Protein AF-R9LLR0-F1 (afdb_monomer)

Foldseek 3Di:
DDWDDDPPDIDDDDDPPDPDDCVNVPDDLWFWDFADDPDDDTDDDDQPDQVSVLLVLLCVQVPPDPVSVVVLVVLLVVLCVVQVPPVVVSVVSSSVSSVVSSVVFKDKAWWKWFDDVDIDIDRDWPPDPPRMDTGTMIMHTVVSVVVVVVVVVVVD

Radius of gyration: 21.03 Å; Cα contacts (8 Å, |Δi|>4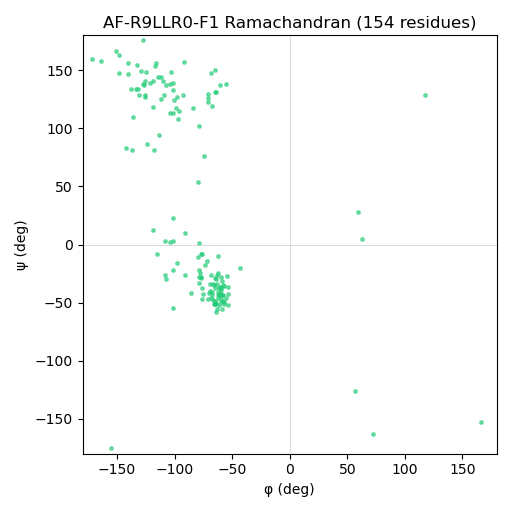): 173; chains: 1; bounding box: 44×27×71 Å

pLDDT: mean 88.98, std 11.0, range [40.88, 98.25]

Nearest PDB structures (foldseek):
  2mqa-assembly1_A  TM=5.330E-01  e=6.448E+00  Trichonephila antipodiana

Secondary structure (DSSP, 8-state):
-EEEEETTEEEEE---S----HHHHSPPSSEEEE--SS---SS----SSHHHHHHHHHHHHH-SSHHHHHHHHHHHHHHHHHHTT-HHHHHHHHHHHHHHHHTTTEEEEEEEEEESSSEEEESS----TTTEEEEEEEEEEHHHHHHHHHHHHTT-

Sequence (156 aa):
MLMAVEGPYALMVQPDDILISPREVDEHFGTMACFHSRYALGDSHNYMDKDDFLREMYLDTVGHDETGLKRYEHMVNIVSSRFRHRPKTEERAVDDAMLKVISEKYITLPLYLMDHSGLAIQTTSFNDPWDSGQVGWIYVSKEDALDGVVNKEGAK

Mean predicted aligned error: 7.68 Å

Solvent-accessible surface area (backbone atoms only — not comparable to full-atom values): 9310 Å² total; per-residue (Å²): 118,50,76,50,74,60,89,98,44,75,51,75,50,65,81,77,91,70,88,73,54,64,77,80,77,42,94,68,88,55,52,29,51,49,66,56,96,91,52,96,51,70,49,94,76,86,60,86,45,72,66,52,41,50,49,53,49,32,26,74,54,69,36,90,44,75,66,27,51,51,51,50,54,51,48,47,53,56,49,42,66,76,28,80,90,37,68,76,60,24,56,52,50,43,51,54,55,42,51,58,54,24,50,76,50,30,50,75,39,53,28,23,40,36,62,72,101,51,82,46,78,42,70,55,83,85,84,40,91,83,48,36,47,78,33,39,34,37,33,34,46,49,66,62,56,49,52,59,51,55,59,57,65,71,72,112

Structure (mmCIF, N/CA/C/O backbone):
data_AF-R9LLR0-F1
#
_entry.id   AF-R9LLR0-F1
#
loop_
_atom_site.group_PDB
_atom_site.id
_atom_site.type_symbol
_atom_site.label_atom_id
_atom_site.label_alt_id
_atom_site.label_comp_id
_atom_site.label_asym_id
_atom_site.label_entity_id
_atom_site.label_seq_id
_atom_site.pdbx_PDB_ins_code
_atom_site.Cartn_x
_atom_site.Cartn_y
_atom_site.Cartn_z
_atom_site.occupancy
_atom_site.B_iso_or_equiv
_atom_site.auth_seq_id
_atom_site.auth_comp_id
_atom_site.auth_asym_id
_atom_site.auth_atom_id
_atom_site.pdbx_PDB_model_num
ATOM 1 N N . MET A 1 1 ? 24.827 2.488 -28.366 1.00 70.56 1 MET A N 1
ATOM 2 C CA . MET A 1 1 ? 24.374 1.831 -29.608 1.00 70.56 1 MET A CA 1
ATOM 3 C C . MET A 1 1 ? 25.317 0.680 -29.912 1.00 70.56 1 MET A C 1
ATOM 5 O O . MET A 1 1 ? 26.510 0.924 -30.060 1.00 70.56 1 MET A O 1
ATOM 9 N N . LEU A 1 2 ? 24.807 -0.550 -29.934 1.00 85.56 2 LEU A N 1
ATOM 10 C CA . LEU A 1 2 ? 25.549 -1.754 -30.324 1.00 85.56 2 LEU A CA 1
ATOM 11 C C . LEU A 1 2 ? 24.970 -2.273 -31.643 1.00 85.56 2 LEU A C 1
ATOM 13 O O . LEU A 1 2 ? 23.766 -2.164 -31.866 1.00 85.56 2 LEU A O 1
ATOM 17 N N . MET A 1 3 ? 25.816 -2.816 -32.515 1.00 88.19 3 MET A N 1
ATOM 18 C CA . MET A 1 3 ? 25.400 -3.311 -33.826 1.00 88.19 3 MET A CA 1
ATOM 19 C C . MET A 1 3 ? 26.083 -4.644 -34.121 1.00 88.19 3 MET A C 1
ATOM 21 O O . MET A 1 3 ? 27.292 -4.773 -33.933 1.00 88.19 3 MET A O 1
ATOM 25 N N . ALA A 1 4 ? 25.309 -5.616 -34.595 1.00 91.00 4 ALA A N 1
ATOM 26 C CA . ALA A 1 4 ? 25.798 -6.885 -35.118 1.00 91.00 4 ALA A CA 1
ATOM 27 C C . ALA A 1 4 ? 25.232 -7.096 -36.525 1.00 91.00 4 ALA A C 1
ATOM 29 O O . ALA A 1 4 ? 24.080 -6.752 -36.787 1.00 91.00 4 ALA A O 1
ATOM 30 N N . VAL A 1 5 ? 26.040 -7.638 -37.434 1.00 90.88 5 VAL A N 1
ATOM 31 C CA . VAL A 1 5 ? 25.653 -7.868 -38.831 1.00 90.88 5 VAL A CA 1
ATOM 32 C C . VAL A 1 5 ? 26.012 -9.297 -39.209 1.00 90.88 5 VAL A C 1
ATOM 34 O O . VAL A 1 5 ? 27.156 -9.711 -39.025 1.00 90.88 5 VAL A O 1
ATOM 37 N N . GLU A 1 6 ? 25.049 -10.033 -39.758 1.00 92.25 6 GLU A N 1
ATOM 38 C CA . GLU A 1 6 ? 25.251 -11.377 -40.296 1.00 92.25 6 GLU A CA 1
ATOM 39 C C . GLU A 1 6 ? 24.525 -11.509 -41.641 1.00 92.25 6 GLU A C 1
ATOM 41 O O . GLU A 1 6 ? 23.294 -11.514 -41.721 1.00 92.25 6 GLU A O 1
ATOM 46 N N . GLY A 1 7 ? 25.300 -11.590 -42.726 1.00 88.94 7 GLY A N 1
ATOM 47 C CA . GLY A 1 7 ? 24.760 -11.671 -44.084 1.00 88.94 7 GLY A CA 1
ATOM 48 C C . GLY A 1 7 ? 23.840 -10.481 -44.416 1.00 88.94 7 GLY A C 1
ATOM 49 O O . GLY A 1 7 ? 24.280 -9.339 -44.291 1.00 88.94 7 GLY A O 1
ATOM 50 N N . PRO A 1 8 ? 22.586 -10.709 -44.860 1.00 92.12 8 PRO A N 1
ATOM 51 C CA . PRO A 1 8 ? 21.648 -9.634 -45.191 1.00 92.12 8 PRO A CA 1
ATOM 52 C C . PRO A 1 8 ? 20.972 -8.989 -43.965 1.00 92.12 8 PRO A C 1
ATOM 54 O O . PRO A 1 8 ? 20.131 -8.110 -44.148 1.00 92.12 8 PRO A O 1
ATOM 57 N N . TYR A 1 9 ? 21.288 -9.411 -42.735 1.00 89.62 9 TYR A N 1
ATOM 58 C CA . TYR A 1 9 ? 20.620 -8.940 -41.520 1.00 89.62 9 TYR A CA 1
ATOM 59 C C . TYR A 1 9 ? 21.533 -8.060 -40.663 1.00 89.62 9 TYR A C 1
ATOM 61 O O . TYR A 1 9 ? 22.710 -8.364 -40.470 1.00 89.62 9 TYR A O 1
ATOM 69 N N . ALA A 1 10 ? 20.959 -6.999 -40.094 1.00 92.00 10 ALA A N 1
ATOM 70 C CA . ALA A 1 10 ? 21.601 -6.150 -39.098 1.00 92.00 10 ALA A CA 1
ATOM 71 C C . ALA A 1 10 ? 20.718 -6.061 -37.845 1.00 92.00 10 ALA A C 1
ATOM 73 O O . ALA A 1 10 ? 19.539 -5.721 -37.935 1.00 92.00 10 ALA A O 1
ATOM 74 N N . LEU A 1 11 ? 21.297 -6.357 -36.682 1.00 90.94 11 LEU A N 1
ATOM 75 C CA . LEU A 1 11 ? 20.699 -6.136 -35.370 1.00 90.94 11 LEU A CA 1
ATOM 76 C C . LEU A 1 11 ? 21.289 -4.858 -34.777 1.00 90.94 11 LEU A C 1
ATOM 78 O O . LEU A 1 11 ? 22.506 -4.741 -34.627 1.00 90.94 11 LEU A O 1
ATOM 82 N N . MET A 1 12 ? 20.424 -3.919 -34.408 1.00 91.12 12 MET A N 1
ATOM 83 C CA . MET A 1 12 ? 20.802 -2.656 -33.786 1.00 91.12 12 MET A CA 1
ATOM 84 C C . MET A 1 12 ? 20.166 -2.569 -32.400 1.00 91.12 12 MET A C 1
ATOM 86 O O . MET A 1 12 ? 18.946 -2.579 -32.275 1.00 91.12 12 MET A O 1
ATOM 90 N N . VAL A 1 13 ? 20.998 -2.488 -31.362 1.00 88.06 13 VAL A N 1
ATOM 91 C CA . VAL A 1 13 ? 20.562 -2.255 -29.981 1.00 88.06 13 VAL A CA 1
ATOM 92 C C . VAL A 1 13 ? 20.809 -0.788 -29.657 1.00 88.06 13 VAL A C 1
ATOM 94 O O . VAL A 1 13 ? 21.957 -0.323 -29.599 1.00 88.06 13 VAL A O 1
ATOM 97 N N . GLN A 1 14 ? 19.727 -0.049 -29.459 1.00 83.62 14 GLN A N 1
ATOM 98 C CA . GLN A 1 14 ? 19.746 1.342 -29.026 1.00 83.62 14 GLN A CA 1
ATOM 99 C C . GLN A 1 14 ? 19.115 1.443 -27.635 1.00 83.62 14 GLN A C 1
ATOM 101 O O . GLN A 1 14 ? 18.204 0.671 -27.337 1.00 83.62 14 GLN A O 1
ATOM 106 N N . PRO A 1 15 ? 19.625 2.332 -26.763 1.00 74.50 15 PRO A N 1
ATOM 107 C CA . PRO A 1 15 ? 18.854 2.779 -25.611 1.00 74.50 15 PRO A CA 1
ATOM 108 C C . PRO A 1 15 ? 17.525 3.335 -26.117 1.00 74.50 15 PRO A C 1
ATOM 110 O O . PRO A 1 15 ? 17.509 4.005 -27.147 1.00 74.50 15 PRO A O 1
ATOM 113 N N . ASP A 1 16 ? 16.434 3.024 -25.429 1.00 77.94 16 ASP A N 1
ATOM 114 C CA . ASP A 1 16 ? 15.169 3.679 -25.720 1.00 77.94 16 ASP A CA 1
ATOM 115 C C . ASP A 1 16 ? 15.262 5.131 -25.240 1.00 77.94 16 ASP A C 1
ATOM 117 O O . ASP A 1 16 ? 15.567 5.391 -24.072 1.00 77.94 16 ASP A O 1
ATOM 121 N N . ASP A 1 17 ? 15.052 6.070 -26.157 1.00 76.31 17 ASP A N 1
ATOM 122 C CA . ASP A 1 17 ? 15.063 7.501 -25.862 1.00 76.31 17 ASP A CA 1
ATOM 123 C C . ASP A 1 17 ? 13.731 7.945 -25.229 1.00 76.31 17 ASP A C 1
ATOM 125 O O . ASP A 1 17 ? 13.616 9.068 -24.729 1.00 76.31 17 ASP A O 1
ATOM 129 N N . ILE A 1 18 ? 12.717 7.071 -25.253 1.00 71.62 18 ILE A N 1
ATOM 130 C CA . ILE A 1 18 ? 11.375 7.329 -24.752 1.00 71.62 18 ILE A CA 1
ATOM 131 C C . ILE A 1 18 ? 11.128 6.436 -23.533 1.00 71.62 18 ILE A C 1
ATOM 133 O O . ILE A 1 18 ? 10.698 5.291 -23.634 1.00 71.62 18 ILE A O 1
ATOM 137 N N . LEU A 1 19 ? 11.374 6.977 -22.338 1.00 69.75 19 LEU A N 1
ATOM 138 C CA . LEU A 1 19 ? 10.980 6.325 -21.087 1.00 69.75 19 LEU A CA 1
ATOM 139 C C . LEU A 1 19 ? 9.465 6.465 -20.893 1.00 69.75 19 LEU A C 1
ATOM 141 O O . LEU A 1 19 ? 9.006 7.293 -20.111 1.00 69.75 19 LEU A O 1
ATOM 145 N N . ILE A 1 20 ? 8.684 5.675 -21.625 1.00 74.50 20 ILE A N 1
ATOM 146 C CA . ILE A 1 20 ? 7.251 5.548 -21.369 1.00 74.50 20 ILE A CA 1
ATOM 147 C C . ILE A 1 20 ? 7.058 4.508 -20.273 1.00 74.50 20 ILE A C 1
ATOM 149 O O . ILE A 1 20 ? 7.378 3.332 -20.456 1.00 74.50 20 ILE A O 1
ATOM 153 N N . SER A 1 21 ? 6.502 4.923 -19.137 1.00 77.69 21 SER A N 1
ATOM 154 C CA . SER A 1 21 ? 6.019 3.969 -18.144 1.00 77.69 21 SER A CA 1
ATOM 155 C C . SER A 1 21 ? 4.758 3.291 -18.687 1.00 77.69 21 SER A C 1
ATOM 157 O O . SER A 1 21 ? 3.797 3.995 -18.998 1.00 77.69 21 SER A O 1
ATOM 159 N N . PRO A 1 22 ? 4.678 1.947 -18.746 1.00 81.25 22 PRO A N 1
ATOM 160 C CA . PRO A 1 22 ? 3.439 1.258 -19.112 1.00 81.25 22 PRO A CA 1
ATOM 161 C C . PRO A 1 22 ? 2.257 1.684 -18.236 1.00 81.25 22 PRO A C 1
ATOM 163 O O . PRO A 1 22 ? 1.123 1.687 -18.683 1.00 81.25 22 PRO A O 1
ATOM 166 N N . ARG A 1 23 ? 2.513 2.116 -16.995 1.00 85.75 23 ARG A N 1
ATOM 167 C CA . ARG A 1 23 ? 1.466 2.602 -16.086 1.00 85.75 23 ARG A CA 1
ATOM 168 C C . ARG A 1 23 ? 0.925 3.990 -16.450 1.00 85.75 23 ARG A C 1
ATOM 170 O O . ARG A 1 23 ? -0.141 4.347 -15.966 1.00 85.75 23 ARG A O 1
ATOM 177 N N . GLU A 1 24 ? 1.644 4.755 -17.273 1.00 82.38 24 GLU A N 1
ATOM 178 C CA . GLU A 1 24 ? 1.218 6.071 -17.775 1.00 82.38 24 GLU A CA 1
ATOM 179 C C . GLU A 1 24 ? 0.451 5.983 -19.099 1.00 82.38 24 GLU A C 1
ATOM 181 O O . GLU A 1 24 ? -0.340 6.875 -19.401 1.00 82.38 24 GLU A O 1
ATOM 186 N N . VAL A 1 25 ? 0.689 4.935 -19.895 1.00 82.38 25 VAL A N 1
ATOM 187 C CA . VAL A 1 25 ? 0.059 4.768 -21.218 1.00 82.38 25 VAL A CA 1
ATOM 188 C C . VAL A 1 25 ? -0.993 3.673 -21.279 1.00 82.38 25 VAL A C 1
ATOM 190 O O . VAL A 1 25 ? -1.906 3.781 -22.095 1.00 82.38 25 VAL A O 1
ATOM 193 N N . ASP A 1 26 ? -0.897 2.659 -20.422 1.00 79.81 26 ASP A N 1
ATOM 194 C CA . ASP A 1 26 ? -1.872 1.579 -20.337 1.00 79.81 26 ASP A CA 1
ATOM 195 C C . ASP A 1 26 ? -2.786 1.770 -19.121 1.00 79.81 26 ASP A C 1
ATOM 197 O O . ASP A 1 26 ? -2.380 2.253 -18.058 1.00 79.81 26 ASP A O 1
ATOM 201 N N . GLU A 1 27 ? -4.031 1.312 -19.251 1.00 78.81 27 GLU A N 1
ATOM 202 C CA . GLU A 1 27 ? -4.929 1.182 -18.108 1.00 78.81 27 GLU A CA 1
ATOM 203 C C . GLU A 1 27 ? -4.417 0.083 -17.171 1.00 78.81 27 GLU A C 1
ATOM 205 O O . GLU A 1 27 ? -4.314 -1.095 -17.533 1.00 78.81 27 GLU A O 1
ATOM 210 N N . HIS A 1 28 ? -4.103 0.463 -15.935 1.00 85.06 28 HIS A N 1
ATOM 211 C CA . HIS A 1 28 ? -3.707 -0.464 -14.888 1.00 85.06 28 HIS A CA 1
ATOM 212 C C . HIS A 1 28 ? -4.870 -0.726 -13.931 1.00 85.06 28 HIS A C 1
ATOM 214 O O . HIS A 1 28 ? -5.604 0.168 -13.532 1.00 85.06 28 HIS A O 1
ATOM 220 N N . PHE A 1 29 ? -5.018 -1.989 -13.539 1.00 83.44 29 PHE A N 1
ATOM 221 C CA . PHE A 1 29 ? -6.151 -2.450 -12.736 1.00 83.44 29 PHE A CA 1
ATOM 222 C C . PHE A 1 29 ? -6.064 -2.093 -11.244 1.00 83.44 29 PHE A C 1
ATOM 224 O O . PHE A 1 29 ? -7.085 -1.976 -10.582 1.00 83.44 29 PHE A O 1
ATOM 231 N N . GLY A 1 30 ? -4.857 -1.967 -10.694 1.00 91.00 30 GLY A N 1
ATOM 232 C CA . GLY A 1 30 ? -4.649 -1.631 -9.285 1.00 91.00 30 GLY A CA 1
ATOM 233 C C . GLY A 1 30 ? -3.673 -0.480 -9.145 1.00 91.00 30 GLY A C 1
ATOM 234 O O . GLY A 1 30 ? -2.762 -0.366 -9.966 1.00 91.00 30 GLY A O 1
ATOM 235 N N . THR A 1 31 ? -3.850 0.315 -8.098 1.00 94.44 31 THR A N 1
ATOM 236 C CA . THR A 1 31 ? -3.077 1.520 -7.798 1.00 94.44 31 THR A CA 1
ATOM 237 C C . THR A 1 31 ? -1.908 1.184 -6.879 1.00 94.44 31 THR A C 1
ATOM 239 O O . THR A 1 31 ? -2.086 0.549 -5.839 1.00 94.44 31 THR A O 1
ATOM 242 N N . MET A 1 32 ? -0.703 1.605 -7.243 1.00 95.19 32 MET A N 1
ATOM 243 C CA . MET A 1 32 ? 0.515 1.462 -6.449 1.00 95.19 32 MET A CA 1
ATOM 244 C C . MET A 1 32 ? 0.789 2.753 -5.672 1.00 95.19 32 MET A C 1
ATOM 246 O O . MET A 1 32 ? 1.216 3.738 -6.262 1.00 95.19 32 MET A O 1
ATOM 250 N N . ALA A 1 33 ? 0.599 2.745 -4.353 1.00 96.75 33 ALA A N 1
ATOM 251 C CA . ALA A 1 33 ? 1.011 3.838 -3.472 1.00 96.75 33 ALA A CA 1
ATOM 252 C C . ALA A 1 33 ? 2.381 3.520 -2.857 1.00 96.75 33 ALA A C 1
ATOM 254 O O . ALA A 1 33 ? 2.505 2.553 -2.097 1.00 96.75 33 ALA A O 1
ATOM 255 N N . CYS A 1 34 ? 3.405 4.308 -3.195 1.00 95.94 34 CYS A N 1
ATOM 256 C CA . CYS A 1 34 ? 4.797 4.043 -2.835 1.00 95.94 34 CYS A CA 1
ATOM 257 C C . CYS A 1 34 ? 5.446 5.244 -2.134 1.00 95.94 34 CYS A C 1
ATOM 259 O O . CYS A 1 34 ? 5.359 6.383 -2.575 1.00 95.94 34 CYS A O 1
ATOM 261 N N . PHE A 1 35 ? 6.203 4.956 -1.082 1.00 95.44 35 PHE A N 1
ATOM 262 C CA . PHE A 1 35 ? 6.878 5.915 -0.219 1.00 95.44 35 PHE A CA 1
ATOM 263 C C . PHE A 1 35 ? 8.375 5.592 -0.201 1.00 95.44 35 PHE A C 1
ATOM 265 O O . PHE A 1 35 ? 8.861 4.848 0.653 1.00 95.44 35 PHE A O 1
ATOM 272 N N . HIS A 1 36 ? 9.126 6.121 -1.170 1.00 92.94 36 HIS A N 1
ATOM 273 C CA . HIS A 1 36 ? 10.571 5.909 -1.261 1.00 92.94 36 HIS A CA 1
ATOM 274 C C . HIS A 1 36 ? 11.317 7.227 -1.474 1.00 92.94 36 HIS A C 1
ATOM 276 O O . HIS A 1 36 ? 10.949 8.040 -2.313 1.00 92.94 36 HIS A O 1
ATOM 282 N N . SER A 1 37 ? 12.400 7.444 -0.728 1.00 88.94 37 SER A N 1
ATOM 283 C CA . SER A 1 37 ? 13.118 8.727 -0.736 1.00 88.94 37 SER A CA 1
ATOM 284 C C . SER A 1 37 ? 14.020 8.934 -1.954 1.00 88.94 37 SER A C 1
ATOM 286 O O . SER A 1 37 ? 14.330 10.073 -2.292 1.00 88.94 37 SER A O 1
ATOM 288 N N . ARG A 1 38 ? 14.474 7.850 -2.599 1.0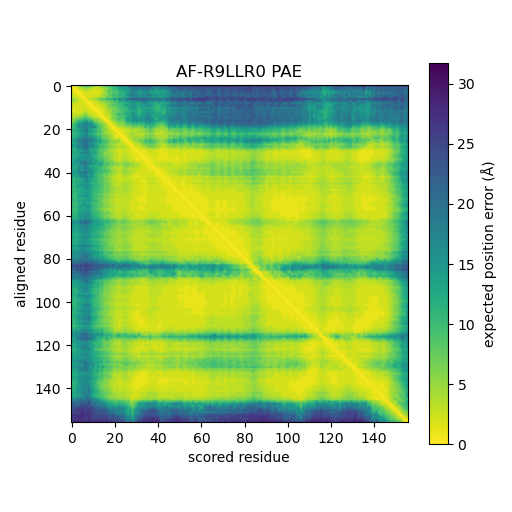0 89.06 38 ARG A N 1
ATOM 289 C CA . ARG A 1 38 ? 15.431 7.915 -3.724 1.00 89.06 38 ARG A CA 1
ATOM 290 C C . ARG A 1 38 ? 14.796 7.751 -5.099 1.00 89.06 38 ARG A C 1
ATOM 292 O O . ARG A 1 38 ? 15.403 8.142 -6.087 1.00 89.06 38 ARG A O 1
ATOM 299 N N . TYR A 1 39 ? 13.618 7.138 -5.166 1.00 88.75 39 TYR A N 1
ATOM 300 C CA . TYR A 1 39 ? 13.011 6.711 -6.424 1.00 88.75 39 TYR A CA 1
ATOM 301 C C . TYR A 1 39 ? 11.552 7.141 -6.444 1.00 88.75 39 TYR A C 1
ATOM 303 O O . TYR A 1 39 ? 10.840 6.922 -5.467 1.00 88.75 39 TYR A O 1
ATOM 311 N N . ALA A 1 40 ? 11.118 7.711 -7.564 1.00 87.88 40 ALA A N 1
ATOM 312 C CA . ALA A 1 40 ? 9.704 7.891 -7.853 1.00 87.88 40 ALA A CA 1
ATOM 313 C C . ALA A 1 40 ? 9.152 6.543 -8.335 1.00 87.88 40 ALA A C 1
ATOM 315 O O . ALA A 1 40 ? 9.433 6.117 -9.454 1.00 87.88 40 ALA A O 1
ATOM 316 N N . LEU A 1 41 ? 8.458 5.833 -7.447 1.00 90.25 41 LEU A N 1
ATOM 317 C CA . LEU A 1 41 ? 7.885 4.510 -7.701 1.00 90.25 41 LEU A CA 1
ATOM 318 C C . LEU A 1 41 ? 6.364 4.588 -7.620 1.00 90.25 41 LEU A C 1
ATOM 320 O O . LEU A 1 41 ? 5.833 5.412 -6.885 1.00 90.25 41 LEU A O 1
ATOM 324 N N . GLY A 1 42 ? 5.684 3.656 -8.285 1.00 90.8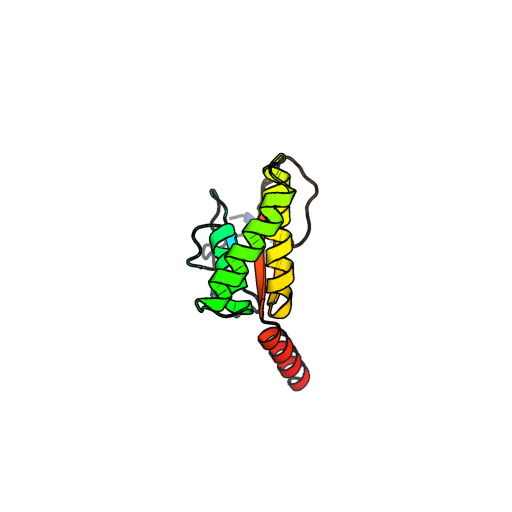8 42 GLY A N 1
ATOM 325 C CA . GLY A 1 42 ? 4.227 3.550 -8.230 1.00 90.88 42 GLY A CA 1
ATOM 326 C C . GLY A 1 42 ? 3.501 4.653 -8.998 1.00 90.88 42 GLY A C 1
ATOM 327 O O . GLY A 1 42 ? 4.079 5.310 -9.863 1.00 90.88 42 GLY A O 1
ATOM 328 N N . ASP A 1 43 ? 2.219 4.799 -8.690 1.00 92.88 43 ASP A N 1
ATOM 329 C CA . ASP A 1 43 ? 1.316 5.752 -9.323 1.00 92.88 43 ASP A CA 1
ATOM 330 C C . ASP A 1 43 ? 1.300 7.069 -8.536 1.00 92.88 43 ASP A C 1
ATOM 332 O O . ASP A 1 43 ? 1.619 7.116 -7.347 1.00 92.88 43 ASP A O 1
ATOM 336 N N . SER A 1 44 ? 0.918 8.164 -9.195 1.00 91.50 44 SER A N 1
ATOM 337 C CA . SER A 1 44 ? 0.826 9.466 -8.532 1.00 91.50 44 SER A CA 1
ATOM 338 C C . SER A 1 44 ? -0.269 9.462 -7.458 1.00 91.50 44 SER A C 1
ATOM 340 O O . SER A 1 44 ? -1.401 9.054 -7.714 1.00 91.50 44 SER A O 1
ATOM 342 N N . HIS A 1 45 ? 0.057 9.946 -6.259 1.00 94.00 45 HIS A N 1
ATOM 343 C CA . HIS A 1 45 ? -0.878 10.071 -5.144 1.00 94.00 45 HIS A CA 1
ATOM 344 C C . HIS A 1 45 ? -0.546 11.273 -4.256 1.00 94.00 45 HIS A C 1
ATOM 346 O O . HIS A 1 45 ? 0.569 11.788 -4.270 1.00 94.00 45 HIS A O 1
ATOM 352 N N . ASN A 1 46 ? -1.516 11.682 -3.434 1.00 95.06 46 ASN A N 1
ATOM 353 C CA . ASN A 1 46 ? -1.390 12.831 -2.531 1.00 95.06 46 ASN A CA 1
ATOM 354 C C . ASN A 1 46 ? -1.119 12.449 -1.066 1.00 95.06 46 ASN A C 1
ATOM 356 O O . ASN A 1 46 ? -1.058 13.336 -0.221 1.00 95.06 46 ASN A O 1
ATOM 360 N N . TYR A 1 47 ? -0.957 11.156 -0.762 1.00 96.19 47 TYR A N 1
ATOM 361 C CA . TYR A 1 47 ? -0.614 10.706 0.587 1.00 96.19 47 TYR A CA 1
ATOM 362 C C . TYR A 1 47 ? 0.768 11.211 0.995 1.00 96.19 47 TYR A C 1
ATOM 364 O O . TYR A 1 47 ? 1.732 11.047 0.240 1.00 96.19 47 TYR A O 1
ATOM 372 N N . MET A 1 48 ? 0.865 11.797 2.186 1.00 94.88 48 MET A N 1
ATOM 373 C CA . MET A 1 48 ? 2.127 12.348 2.694 1.00 94.88 48 MET A CA 1
ATOM 374 C C . MET A 1 48 ? 3.137 11.250 3.041 1.00 94.88 48 MET A C 1
ATOM 376 O O . MET A 1 48 ? 4.328 11.371 2.753 1.00 94.88 48 MET A O 1
ATOM 380 N N . ASP A 1 49 ? 2.657 10.182 3.669 1.00 95.56 49 ASP A N 1
ATOM 381 C CA . ASP A 1 49 ? 3.436 9.033 4.111 1.00 95.56 49 ASP A CA 1
ATOM 382 C C . ASP A 1 49 ? 2.541 7.785 4.217 1.00 95.56 49 ASP A C 1
ATOM 384 O O . ASP A 1 49 ? 1.360 7.803 3.851 1.00 95.56 49 ASP A O 1
ATOM 388 N N . LYS A 1 50 ? 3.111 6.677 4.709 1.00 95.06 50 LYS A N 1
ATOM 389 C CA . LYS A 1 50 ? 2.370 5.421 4.861 1.00 95.06 50 LYS A CA 1
ATOM 390 C C . LYS A 1 50 ? 1.209 5.528 5.853 1.00 95.06 50 LYS A C 1
ATOM 392 O O . LYS A 1 50 ? 0.206 4.846 5.667 1.00 95.06 50 LYS A O 1
ATOM 397 N N . ASP A 1 51 ? 1.351 6.331 6.905 1.00 95.69 51 ASP A N 1
ATOM 398 C CA . ASP A 1 51 ? 0.364 6.406 7.981 1.00 95.69 51 ASP A CA 1
ATOM 399 C C . ASP A 1 51 ? -0.846 7.217 7.511 1.00 95.69 51 ASP A C 1
ATOM 401 O O . ASP A 1 51 ? -1.989 6.857 7.801 1.00 95.69 51 ASP A O 1
ATOM 405 N N . ASP A 1 52 ? -0.594 8.271 6.731 1.00 97.38 52 ASP A N 1
ATOM 406 C CA . ASP A 1 52 ? -1.611 9.039 6.014 1.00 97.38 52 ASP A CA 1
ATOM 407 C C . ASP A 1 52 ? -2.390 8.143 5.040 1.00 97.38 52 ASP A C 1
ATOM 409 O O . ASP A 1 52 ? -3.615 8.062 5.113 1.00 97.38 52 ASP A O 1
ATOM 413 N N . PHE A 1 53 ? -1.687 7.356 4.219 1.00 97.56 53 PHE A N 1
ATOM 414 C CA . PHE A 1 53 ? -2.320 6.384 3.322 1.00 97.56 53 PHE A CA 1
ATOM 415 C C . PHE A 1 53 ? -3.209 5.376 4.057 1.00 97.56 53 PHE A C 1
ATOM 417 O O . PHE A 1 53 ? -4.370 5.194 3.689 1.00 97.56 53 PHE A O 1
ATOM 424 N N . LEU A 1 54 ? -2.697 4.720 5.102 1.00 97.75 54 LEU A N 1
ATOM 425 C CA . LEU A 1 54 ? -3.473 3.715 5.831 1.00 97.75 54 LEU 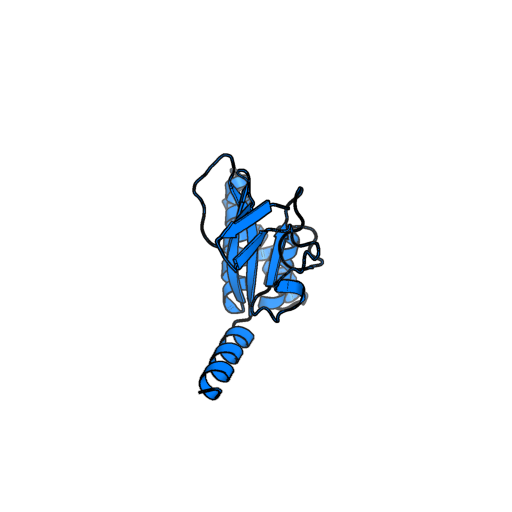A CA 1
ATOM 426 C C . LEU A 1 54 ? -4.679 4.335 6.549 1.00 97.75 54 LEU A C 1
ATOM 428 O O . LEU A 1 54 ? -5.734 3.701 6.612 1.00 97.75 54 LEU A O 1
ATOM 432 N N . ARG A 1 55 ? -4.557 5.568 7.054 1.00 97.56 55 ARG A N 1
ATOM 433 C CA . ARG A 1 55 ? -5.678 6.295 7.659 1.00 97.56 55 ARG A CA 1
ATOM 434 C C . ARG A 1 55 ? -6.762 6.609 6.637 1.00 97.56 55 ARG A C 1
ATOM 436 O O . ARG A 1 55 ? -7.921 6.300 6.905 1.00 97.56 55 ARG A O 1
ATOM 443 N N . GLU A 1 56 ? -6.403 7.198 5.501 1.00 97.50 56 GLU A N 1
ATOM 444 C CA . GLU A 1 56 ? -7.370 7.545 4.455 1.00 97.50 56 GLU A CA 1
ATOM 445 C C . GLU A 1 56 ? -8.086 6.284 3.954 1.00 97.50 56 GLU A C 1
ATOM 447 O O . GLU A 1 56 ? -9.309 6.218 3.986 1.00 97.50 56 GLU A O 1
ATOM 452 N N . MET A 1 57 ? -7.348 5.207 3.661 1.00 97.75 57 MET A N 1
ATOM 453 C CA . MET A 1 57 ? -7.937 3.919 3.260 1.00 97.75 57 MET A CA 1
ATOM 454 C C . MET A 1 57 ? -8.860 3.315 4.331 1.00 97.75 57 MET A C 1
ATOM 456 O O . MET A 1 57 ? -9.878 2.684 4.018 1.00 97.75 57 MET A O 1
ATOM 460 N N . TYR A 1 58 ? -8.513 3.473 5.612 1.00 98.19 58 TYR A N 1
ATOM 461 C CA . TYR A 1 58 ? -9.352 3.027 6.722 1.00 98.19 58 TYR A CA 1
ATOM 462 C C . TYR A 1 58 ? -10.669 3.807 6.757 1.00 98.19 58 TYR A C 1
ATOM 464 O O . TYR A 1 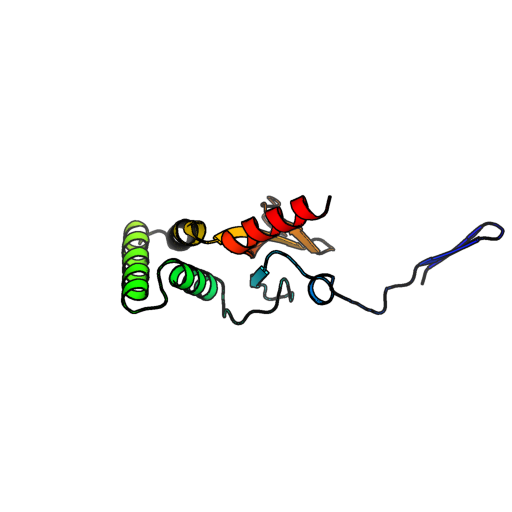58 ? -11.738 3.197 6.840 1.00 98.19 58 TYR A O 1
ATOM 472 N N . LEU A 1 59 ? -10.603 5.137 6.677 1.00 97.88 59 LEU A N 1
ATOM 473 C CA . LEU A 1 59 ? -11.774 6.015 6.680 1.00 97.88 59 LEU A CA 1
ATOM 474 C C . LEU A 1 59 ? -12.641 5.798 5.437 1.00 97.88 59 LEU A C 1
ATOM 476 O O . LEU A 1 59 ? -13.858 5.704 5.565 1.00 97.88 59 LEU A O 1
ATOM 480 N N . ASP A 1 60 ? -12.048 5.560 4.273 1.00 96.56 60 ASP A N 1
ATOM 481 C CA . ASP A 1 60 ? -12.767 5.165 3.058 1.00 96.56 60 ASP A CA 1
ATOM 482 C C . ASP A 1 60 ? -13.506 3.829 3.200 1.00 96.56 60 ASP A C 1
ATOM 484 O O . ASP A 1 60 ? -14.480 3.557 2.484 1.00 96.56 60 ASP A O 1
ATOM 488 N N . THR A 1 61 ? -13.050 2.976 4.117 1.00 97.44 61 THR A N 1
ATOM 489 C CA . THR A 1 61 ? -13.677 1.685 4.407 1.00 97.44 61 THR A CA 1
ATOM 490 C C . THR A 1 61 ? -14.803 1.806 5.432 1.00 97.44 61 THR A C 1
ATOM 492 O O . THR A 1 61 ? -15.847 1.179 5.261 1.00 97.44 61 THR A O 1
ATOM 495 N N . VAL A 1 62 ? -14.626 2.605 6.492 1.00 96.75 62 VAL A N 1
ATOM 496 C CA . VAL A 1 62 ? -15.610 2.713 7.589 1.00 96.75 62 VAL A CA 1
ATOM 497 C C . VAL A 1 62 ? -16.558 3.914 7.486 1.00 96.75 62 VAL A C 1
ATOM 499 O O . VAL A 1 62 ? -17.576 3.921 8.176 1.00 96.75 62 VAL A O 1
ATOM 502 N N . GLY A 1 63 ? -16.228 4.901 6.653 1.00 96.00 63 GLY A N 1
ATOM 503 C CA . GLY A 1 63 ? -16.902 6.193 6.508 1.00 96.00 63 GLY A CA 1
ATOM 504 C C . GLY A 1 63 ? -15.996 7.384 6.863 1.00 96.00 63 GLY A C 1
ATOM 505 O O . GLY A 1 63 ? -15.423 7.437 7.951 1.00 96.00 63 GLY A O 1
ATOM 506 N N . HIS A 1 64 ? -15.916 8.376 5.968 1.00 93.94 64 HIS A N 1
ATOM 507 C CA . HIS A 1 64 ? -15.245 9.670 6.188 1.00 93.94 64 HIS A CA 1
ATOM 508 C C . HIS A 1 64 ? -16.118 10.644 7.002 1.00 93.94 64 HIS A C 1
ATOM 510 O O . HIS A 1 64 ? -16.410 11.765 6.584 1.00 93.94 64 HIS A O 1
ATOM 516 N N . ASP A 1 65 ? -16.579 10.207 8.169 1.00 96.25 65 ASP A N 1
ATOM 517 C CA . ASP A 1 65 ? -17.397 11.005 9.078 1.00 96.25 65 ASP A CA 1
ATOM 518 C C . ASP A 1 65 ? -16.812 11.024 10.499 1.00 96.25 65 ASP A C 1
ATOM 520 O O . ASP A 1 65 ? -15.816 10.368 10.816 1.00 96.25 65 ASP A O 1
ATOM 524 N N . GLU A 1 66 ? -17.438 11.795 11.391 1.00 96.62 66 GLU A N 1
ATOM 525 C CA . GLU A 1 66 ? -17.010 11.880 12.793 1.00 96.62 66 GLU A CA 1
ATOM 526 C C . GLU A 1 66 ? -17.049 10.503 13.483 1.00 96.62 66 GLU A C 1
ATOM 528 O O . GLU A 1 66 ? -16.235 10.208 14.361 1.00 96.62 66 GLU A O 1
ATOM 533 N N . THR A 1 67 ? -17.979 9.636 13.075 1.00 96.62 67 THR A N 1
ATOM 534 C CA . THR A 1 67 ? -18.095 8.265 13.583 1.00 96.62 67 THR A CA 1
ATOM 535 C C . THR A 1 67 ? -16.898 7.415 13.171 1.00 96.62 67 THR A C 1
ATOM 537 O O . THR A 1 67 ? -16.305 6.746 14.024 1.00 96.62 67 THR A O 1
ATOM 540 N N . GLY A 1 68 ? -16.519 7.453 11.891 1.00 96.44 68 GLY A N 1
ATOM 541 C CA . GLY A 1 68 ? -15.346 6.769 11.358 1.00 96.44 68 GLY A CA 1
ATOM 542 C C . GLY A 1 68 ? -14.058 7.236 12.023 1.00 96.44 68 GLY A C 1
ATOM 543 O O . GLY A 1 68 ? -13.260 6.401 12.458 1.00 96.44 68 GLY A O 1
ATOM 544 N N . LEU A 1 69 ? -13.911 8.549 12.231 1.00 96.56 69 LEU A N 1
ATOM 545 C CA . LEU A 1 69 ? -12.758 9.115 12.932 1.00 96.56 69 LEU A CA 1
ATOM 546 C C . LEU A 1 69 ? -12.675 8.629 14.386 1.00 96.56 69 LEU A C 1
ATOM 548 O O . LEU A 1 69 ? -11.624 8.158 14.818 1.00 96.56 69 LEU A O 1
ATOM 552 N N . LYS A 1 70 ? -13.793 8.635 15.124 1.00 97.00 70 LYS A N 1
ATOM 553 C CA . LYS A 1 70 ? -13.848 8.073 16.488 1.00 97.00 70 LYS A CA 1
ATOM 554 C C . LYS A 1 70 ? -13.485 6.591 16.512 1.00 97.00 70 LYS A C 1
ATOM 556 O O . LYS A 1 70 ? -12.833 6.130 17.448 1.00 97.00 70 LYS A O 1
ATOM 561 N N . ARG A 1 71 ? -13.905 5.829 15.498 1.00 96.50 71 ARG A N 1
ATOM 562 C CA . ARG A 1 71 ? -13.599 4.397 15.378 1.00 96.50 71 ARG A CA 1
ATOM 563 C C . ARG A 1 71 ? -12.108 4.163 15.125 1.00 96.50 71 ARG A C 1
ATOM 565 O O . ARG A 1 71 ? -11.524 3.300 15.783 1.00 96.50 71 ARG A O 1
ATOM 572 N N . TYR A 1 72 ? -11.506 4.963 14.246 1.00 96.69 72 TYR A N 1
ATOM 573 C CA . TYR A 1 72 ? -10.065 4.985 13.995 1.00 96.69 72 TYR A CA 1
ATOM 574 C C . TYR A 1 72 ? -9.286 5.315 15.276 1.00 96.69 72 TYR A C 1
ATOM 576 O O . TYR A 1 72 ? -8.465 4.511 15.719 1.00 96.69 72 TYR A O 1
ATOM 584 N N . GLU A 1 73 ? -9.597 6.436 15.932 1.00 96.25 73 GLU A N 1
ATOM 585 C CA . GLU A 1 73 ? -8.922 6.865 17.164 1.00 96.25 73 GLU A CA 1
ATOM 586 C C . GLU A 1 73 ? -9.048 5.817 18.274 1.00 96.25 73 GLU A C 1
ATOM 588 O O . GLU A 1 73 ? -8.082 5.509 18.976 1.00 96.25 73 GLU A O 1
ATOM 593 N N . HIS A 1 74 ? -10.239 5.240 18.440 1.00 96.12 74 HIS A N 1
ATOM 594 C CA . HIS A 1 74 ? -10.477 4.191 19.424 1.00 96.12 74 HIS A CA 1
ATOM 595 C C . HIS A 1 74 ? -9.636 2.939 19.144 1.00 96.12 74 HIS A C 1
ATOM 597 O O . HIS A 1 74 ? -9.040 2.381 20.068 1.00 96.12 74 HIS A O 1
ATOM 603 N N . MET A 1 75 ? -9.555 2.519 17.878 1.00 95.31 75 MET A N 1
ATOM 604 C CA . MET A 1 75 ? -8.742 1.380 17.450 1.00 95.31 75 MET A CA 1
ATOM 605 C C . MET A 1 75 ? -7.258 1.622 17.739 1.00 95.31 75 MET A C 1
ATOM 607 O O . MET A 1 75 ? -6.649 0.800 18.431 1.00 95.31 75 MET A O 1
ATOM 611 N N . VAL A 1 76 ? -6.708 2.763 17.305 1.00 94.00 76 VAL A N 1
ATOM 612 C CA . VAL A 1 76 ? -5.300 3.124 17.542 1.00 94.00 76 VAL A CA 1
ATOM 613 C C . VAL A 1 76 ? -5.007 3.119 19.039 1.00 94.00 76 VAL A C 1
ATOM 615 O O . VAL A 1 76 ? -4.093 2.431 19.484 1.00 94.00 76 VAL A O 1
ATOM 618 N N . ASN A 1 77 ? -5.843 3.776 19.848 1.00 93.56 77 ASN A N 1
ATOM 619 C CA . ASN A 1 77 ? -5.665 3.827 21.299 1.00 93.56 77 ASN A CA 1
ATOM 620 C C . ASN A 1 77 ? -5.646 2.435 21.950 1.00 93.56 77 ASN A C 1
ATOM 622 O O . ASN A 1 77 ? -4.805 2.166 22.815 1.00 93.56 77 ASN A O 1
ATOM 626 N N . ILE A 1 78 ? -6.549 1.533 21.544 1.00 92.94 78 ILE A N 1
ATOM 627 C CA . ILE A 1 78 ? -6.582 0.161 22.065 1.00 92.94 78 ILE A CA 1
ATOM 628 C C . ILE A 1 78 ? -5.310 -0.590 21.684 1.00 92.94 78 ILE A C 1
ATOM 630 O O . ILE A 1 78 ? -4.695 -1.205 22.560 1.00 92.94 78 ILE A O 1
ATOM 634 N N . VAL A 1 79 ? -4.921 -0.569 20.410 1.00 91.06 79 VAL A N 1
ATOM 635 C CA . VAL A 1 79 ? -3.757 -1.324 19.930 1.00 91.06 79 VAL A CA 1
ATOM 636 C C . VAL A 1 79 ? -2.483 -0.772 20.564 1.00 91.06 79 VAL A C 1
ATOM 638 O O . VAL A 1 79 ? -1.773 -1.524 21.234 1.00 91.06 79 VAL A O 1
ATOM 641 N N . SER A 1 80 ? -2.267 0.540 20.495 1.00 88.50 80 SER A N 1
ATOM 642 C CA . SER A 1 80 ? -1.142 1.231 21.129 1.00 88.50 80 SER A CA 1
ATOM 643 C C . SER A 1 80 ? -1.023 0.933 22.620 1.00 88.50 80 SER A C 1
ATOM 645 O O . SER A 1 80 ? 0.060 0.621 23.121 1.00 88.50 80 SER A O 1
ATOM 647 N N . SER A 1 81 ? -2.144 0.921 23.355 1.00 88.25 81 SER A N 1
ATOM 648 C CA . SER A 1 81 ? -2.126 0.629 24.796 1.00 88.25 81 SER A CA 1
ATOM 649 C C . SER A 1 81 ? -1.553 -0.751 25.145 1.00 88.25 81 SER A C 1
ATOM 651 O O . SER A 1 81 ? -0.960 -0.907 26.215 1.00 88.25 81 SER A O 1
ATOM 653 N N . ARG A 1 82 ? -1.669 -1.734 24.242 1.00 86.31 82 ARG A N 1
ATOM 654 C CA . ARG A 1 82 ? -1.160 -3.102 24.436 1.00 86.31 82 ARG A CA 1
ATOM 655 C C . ARG A 1 82 ? 0.344 -3.220 24.194 1.00 86.31 82 ARG A C 1
ATOM 657 O O . ARG A 1 82 ? 0.958 -4.154 24.707 1.00 86.31 82 ARG A O 1
ATOM 664 N N . PHE A 1 83 ? 0.936 -2.289 23.447 1.00 81.00 83 PHE A N 1
ATOM 665 C CA . PHE A 1 83 ? 2.326 -2.366 22.989 1.00 81.00 83 PHE A CA 1
ATOM 666 C C . PHE A 1 83 ? 3.222 -1.226 23.488 1.00 81.00 83 PHE A C 1
ATOM 668 O O . PHE A 1 83 ? 4.374 -1.162 23.070 1.00 81.00 83 PHE A O 1
ATOM 675 N N . ARG A 1 84 ? 2.759 -0.426 24.466 1.00 71.12 84 ARG A N 1
ATOM 676 C CA . ARG A 1 84 ? 3.438 0.756 25.056 1.00 71.12 84 ARG A CA 1
ATOM 677 C C . ARG A 1 84 ? 4.937 0.621 25.374 1.00 71.12 84 ARG A C 1
ATOM 679 O O . ARG A 1 84 ? 5.614 1.625 25.554 1.00 71.12 84 ARG A O 1
ATOM 686 N N . HIS A 1 85 ? 5.466 -0.596 25.499 1.00 73.88 85 HIS A N 1
ATOM 687 C CA . HIS A 1 85 ? 6.875 -0.863 25.809 1.00 73.88 85 HIS A CA 1
ATOM 688 C C . HIS A 1 85 ? 7.720 -1.330 24.607 1.00 73.88 85 HIS A C 1
ATOM 690 O O . HIS A 1 85 ? 8.900 -1.635 24.785 1.00 73.88 85 HIS A O 1
ATOM 696 N N . ARG A 1 86 ? 7.155 -1.424 23.394 1.00 79.00 86 ARG A N 1
ATOM 697 C CA . ARG A 1 86 ? 7.847 -1.892 22.178 1.00 79.00 86 ARG A CA 1
ATOM 698 C C . ARG A 1 86 ? 7.399 -1.099 20.939 1.00 79.00 86 ARG A C 1
ATOM 700 O O . ARG A 1 86 ? 6.591 -1.611 20.168 1.00 79.00 86 ARG A O 1
ATOM 707 N N . PRO A 1 87 ? 7.978 0.089 20.684 1.00 76.81 87 PRO A N 1
ATOM 708 C CA . PRO A 1 87 ? 7.512 1.003 19.634 1.00 76.81 87 PRO A CA 1
ATOM 709 C C . PRO A 1 87 ? 7.437 0.381 18.230 1.00 76.81 87 PRO A C 1
ATOM 711 O O . PRO A 1 87 ? 6.417 0.473 17.565 1.00 76.81 87 PRO A O 1
ATOM 714 N N . LYS A 1 88 ? 8.471 -0.359 17.799 1.00 74.56 88 LYS A N 1
ATOM 715 C CA . LYS A 1 88 ? 8.451 -1.040 16.487 1.00 74.56 88 LYS A CA 1
ATOM 716 C C . LYS A 1 88 ? 7.375 -2.125 16.378 1.00 74.56 88 LYS A C 1
ATOM 718 O O . LYS A 1 88 ? 6.912 -2.441 15.290 1.00 74.56 88 LYS A O 1
ATOM 723 N N . THR A 1 89 ? 7.031 -2.760 17.497 1.00 82.06 89 THR A N 1
ATOM 724 C CA . THR A 1 89 ? 5.967 -3.771 17.542 1.00 82.06 89 THR A CA 1
ATOM 725 C C . THR A 1 89 ? 4.595 -3.108 17.572 1.00 82.06 89 THR A C 1
ATOM 727 O O . THR A 1 89 ? 3.656 -3.657 17.012 1.00 82.06 89 THR A O 1
ATOM 730 N N . GLU A 1 90 ? 4.495 -1.937 18.200 1.00 85.62 90 GLU A N 1
ATOM 731 C CA . GLU A 1 90 ? 3.291 -1.116 18.236 1.00 85.62 90 GLU A CA 1
ATOM 732 C C . GLU A 1 90 ? 2.896 -0.634 16.843 1.00 85.62 90 GLU A C 1
ATOM 734 O O . GLU A 1 90 ? 1.792 -0.939 16.408 1.00 85.62 90 GLU A O 1
ATOM 739 N N . GLU A 1 91 ? 3.807 0.034 16.132 1.00 89.25 91 GLU A N 1
ATOM 740 C CA . GLU A 1 91 ? 3.564 0.559 14.782 1.00 89.25 91 GLU A CA 1
ATOM 741 C C . GLU A 1 91 ? 3.055 -0.541 13.845 1.00 89.25 91 GLU A C 1
ATOM 743 O O . GLU A 1 91 ? 1.969 -0.441 13.281 1.00 89.25 91 GLU A O 1
ATOM 748 N N . ARG A 1 92 ? 3.775 -1.667 13.790 1.00 90.44 92 ARG A N 1
ATOM 749 C CA . ARG A 1 92 ? 3.374 -2.818 12.977 1.00 90.44 92 ARG A CA 1
ATOM 750 C C . ARG A 1 92 ? 2.009 -3.383 13.381 1.00 90.44 92 ARG A C 1
ATOM 752 O O . ARG A 1 92 ? 1.240 -3.784 12.519 1.00 90.44 92 ARG A O 1
ATOM 759 N N . ALA A 1 93 ? 1.700 -3.432 14.677 1.00 92.75 93 ALA A N 1
ATOM 760 C CA . ALA A 1 93 ? 0.411 -3.933 15.145 1.00 92.75 93 ALA A CA 1
ATOM 761 C C . ALA A 1 93 ? -0.749 -2.992 14.783 1.00 92.75 93 ALA A C 1
ATOM 763 O O . ALA A 1 93 ? -1.857 -3.471 14.534 1.00 92.75 93 ALA A O 1
ATOM 764 N N . VAL A 1 94 ? -0.509 -1.678 14.773 1.00 94.25 94 VAL A N 1
ATOM 765 C CA . VAL A 1 94 ? -1.488 -0.675 14.331 1.00 94.25 94 VAL A CA 1
ATOM 766 C C . VAL A 1 94 ? -1.713 -0.801 12.824 1.00 94.25 94 VAL A C 1
ATOM 768 O O . VAL A 1 94 ? -2.865 -0.912 12.405 1.00 94.25 94 VAL A O 1
ATOM 771 N N . ASP A 1 95 ? -0.644 -0.911 12.033 1.00 94.94 95 ASP A N 1
ATOM 772 C CA . ASP A 1 95 ? -0.718 -1.131 10.582 1.00 94.94 95 ASP A CA 1
ATOM 773 C C . ASP A 1 95 ? -1.493 -2.415 10.246 1.00 94.94 95 ASP A C 1
ATOM 775 O O . ASP A 1 95 ? -2.442 -2.381 9.461 1.00 94.94 95 ASP A O 1
ATOM 779 N N . ASP A 1 96 ? -1.169 -3.537 10.898 1.00 95.25 96 ASP A N 1
ATOM 780 C CA . ASP A 1 96 ? -1.861 -4.819 10.705 1.00 95.25 96 ASP A CA 1
ATOM 781 C C . ASP A 1 96 ? -3.357 -4.725 11.077 1.00 95.25 96 ASP A C 1
ATOM 783 O O . ASP A 1 96 ? -4.218 -5.320 10.417 1.00 95.25 96 ASP A O 1
ATOM 787 N N . ALA A 1 97 ? -3.696 -3.968 12.127 1.00 96.62 97 ALA A N 1
ATOM 788 C CA . ALA A 1 97 ? -5.082 -3.748 12.536 1.00 96.62 97 ALA A CA 1
ATOM 789 C C . ALA A 1 97 ? -5.856 -2.884 11.528 1.00 96.62 97 ALA A C 1
ATOM 791 O O . ALA A 1 97 ? -7.017 -3.192 11.238 1.00 96.62 97 ALA A O 1
ATOM 792 N N . MET A 1 98 ? -5.225 -1.844 10.973 1.00 97.50 98 MET A N 1
ATOM 793 C CA . MET A 1 98 ? -5.808 -1.020 9.911 1.00 97.50 98 MET A CA 1
ATOM 794 C C . MET A 1 98 ? -6.012 -1.835 8.638 1.00 97.50 98 MET A C 1
ATOM 796 O O . MET A 1 98 ? -7.132 -1.888 8.132 1.00 97.50 98 MET A O 1
ATOM 800 N N . LEU A 1 99 ? -4.977 -2.541 8.175 1.00 97.50 99 LEU A N 1
ATOM 801 C CA . LEU A 1 99 ? -5.029 -3.390 6.981 1.00 97.50 99 LEU A CA 1
ATOM 802 C C . LEU A 1 99 ? -6.122 -4.454 7.081 1.00 97.50 99 LEU A C 1
ATOM 804 O O . LEU A 1 99 ? -6.798 -4.737 6.095 1.00 97.50 99 LEU A O 1
ATOM 808 N N . LYS A 1 100 ? -6.365 -5.002 8.277 1.00 97.62 100 LYS A N 1
ATOM 809 C CA . LYS A 1 100 ? -7.478 -5.930 8.498 1.00 97.62 100 LYS A CA 1
ATOM 810 C C . LYS A 1 100 ? -8.838 -5.290 8.217 1.00 97.62 100 LYS A C 1
ATOM 812 O O . LYS A 1 100 ? -9.675 -5.943 7.600 1.00 97.62 100 LYS A O 1
ATOM 817 N N . VAL A 1 101 ? -9.067 -4.052 8.651 1.00 97.94 101 VAL A N 1
ATOM 818 C CA . VAL A 1 101 ? -10.324 -3.340 8.366 1.00 97.94 101 VAL A CA 1
ATOM 819 C C . VAL A 1 101 ? -10.391 -2.948 6.895 1.00 97.94 101 VAL A C 1
ATOM 821 O O . VAL A 1 101 ? -11.381 -3.253 6.246 1.00 97.94 101 VAL A O 1
ATOM 824 N N . ILE A 1 102 ? -9.318 -2.379 6.342 1.00 98.25 102 ILE A N 1
ATOM 825 C CA . ILE A 1 102 ? -9.215 -2.011 4.919 1.00 98.25 102 ILE A CA 1
ATOM 826 C C . ILE A 1 102 ? -9.528 -3.215 4.017 1.00 98.25 102 ILE A C 1
ATOM 828 O O . ILE A 1 102 ? -10.209 -3.076 2.998 1.00 98.25 102 ILE A O 1
ATOM 832 N N . SER A 1 103 ? -9.113 -4.419 4.431 1.00 97.88 103 SER A N 1
ATOM 833 C CA . SER A 1 103 ? -9.385 -5.664 3.711 1.00 97.88 103 SER A CA 1
ATOM 834 C C . SER A 1 103 ? -10.870 -6.011 3.584 1.00 97.88 103 SER A C 1
ATOM 836 O O . SER A 1 103 ? -11.204 -6.927 2.837 1.00 97.88 103 SER A O 1
ATOM 838 N N . GLU A 1 104 ? -11.783 -5.322 4.277 1.00 97.50 104 GLU A N 1
ATOM 839 C CA . GLU A 1 104 ? -13.228 -5.471 4.086 1.00 97.50 104 GLU A CA 1
ATOM 840 C C . GLU A 1 104 ? -13.655 -4.946 2.708 1.00 97.50 104 GLU A C 1
ATOM 842 O O . GLU A 1 104 ? -14.406 -5.642 2.017 1.00 97.50 104 GLU A O 1
ATOM 847 N N . LYS A 1 105 ? -13.100 -3.808 2.265 1.00 97.44 105 LYS A N 1
ATOM 848 C CA . LYS A 1 105 ? -13.459 -3.129 1.006 1.00 97.44 105 LYS A CA 1
ATOM 849 C C . LYS A 1 105 ? -12.401 -3.253 -0.093 1.00 97.44 105 LYS A C 1
ATOM 851 O O . LYS A 1 105 ? -12.758 -3.298 -1.268 1.00 97.44 105 LYS A O 1
ATOM 856 N N . TYR A 1 106 ? -11.126 -3.371 0.264 1.00 98.00 106 TYR A N 1
ATOM 857 C CA . TYR A 1 106 ? -10.016 -3.381 -0.690 1.00 98.00 106 TYR A CA 1
ATOM 858 C C . TYR A 1 106 ? -9.250 -4.706 -0.670 1.00 98.00 106 TYR A C 1
ATOM 860 O O . TYR A 1 106 ? -9.207 -5.416 0.336 1.00 98.00 106 TYR A O 1
ATOM 868 N N . ILE A 1 107 ? -8.625 -5.041 -1.796 1.00 96.81 107 ILE A N 1
ATOM 869 C CA . ILE A 1 107 ? -7.562 -6.044 -1.879 1.00 96.81 107 ILE A CA 1
ATOM 870 C C . ILE A 1 107 ? -6.251 -5.265 -1.870 1.00 96.81 107 ILE A C 1
ATOM 872 O O . ILE A 1 107 ? -6.006 -4.475 -2.775 1.00 96.81 107 ILE A O 1
ATOM 876 N N . THR A 1 108 ? -5.421 -5.474 -0.851 1.00 97.12 108 THR A N 1
ATOM 877 C CA . THR A 1 108 ? -4.158 -4.749 -0.652 1.00 97.12 108 THR A CA 1
ATOM 878 C C . THR A 1 108 ? -3.008 -5.734 -0.517 1.00 97.12 108 THR A C 1
ATOM 880 O O . THR A 1 108 ? -3.071 -6.637 0.322 1.00 97.12 108 THR A O 1
ATOM 883 N N . LEU A 1 109 ? -1.940 -5.542 -1.286 1.00 97.12 109 LEU A N 1
ATOM 884 C CA . LEU A 1 109 ? -0.702 -6.312 -1.173 1.00 97.12 109 LEU A CA 1
ATOM 885 C C . LEU A 1 109 ? 0.472 -5.368 -0.893 1.00 97.12 109 LEU A C 1
ATOM 887 O O . LEU A 1 109 ? 0.532 -4.294 -1.492 1.00 97.12 109 LEU A O 1
ATOM 891 N N . PRO A 1 110 ? 1.410 -5.737 -0.004 1.00 96.94 110 PRO A N 1
ATOM 892 C CA . PRO A 1 110 ? 2.617 -4.946 0.206 1.00 96.94 110 PRO A CA 1
ATOM 893 C C . PRO A 1 110 ? 3.465 -4.944 -1.069 1.00 96.94 110 PRO A C 1
ATOM 895 O O . PRO A 1 110 ? 3.457 -5.921 -1.810 1.00 96.94 110 PRO A O 1
ATOM 898 N N . LEU A 1 111 ? 4.221 -3.878 -1.308 1.00 96.31 111 LEU A N 1
ATOM 899 C CA . LEU A 1 111 ? 5.219 -3.795 -2.373 1.00 96.31 111 LEU A CA 1
ATOM 900 C C . LEU A 1 111 ? 6.610 -3.734 -1.761 1.00 96.31 111 LEU A C 1
ATOM 902 O O . LEU A 1 111 ? 6.895 -2.855 -0.948 1.00 96.31 111 LEU A O 1
ATOM 906 N N . TYR A 1 112 ? 7.478 -4.647 -2.176 1.00 96.62 112 TYR A N 1
ATOM 907 C CA . TYR A 1 112 ? 8.885 -4.688 -1.802 1.00 96.62 112 TYR A CA 1
ATOM 908 C C . TYR A 1 112 ? 9.747 -4.280 -2.985 1.00 96.62 112 TYR A C 1
ATOM 910 O O . TYR A 1 112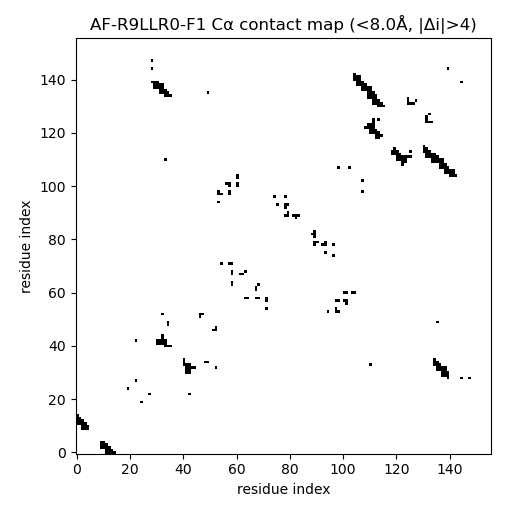 ? 9.508 -4.746 -4.097 1.00 96.62 112 TYR A O 1
ATOM 918 N N . LEU A 1 113 ? 10.757 -3.456 -2.724 1.00 95.81 113 LEU A N 1
ATOM 919 C CA . LEU A 1 113 ? 11.799 -3.085 -3.673 1.00 95.81 113 LEU A CA 1
ATOM 920 C C . LEU A 1 113 ? 13.087 -3.837 -3.332 1.00 95.81 113 LEU A C 1
ATOM 922 O O . LEU A 1 113 ? 13.436 -3.932 -2.157 1.00 95.81 113 LEU A O 1
ATOM 926 N N . MET A 1 114 ? 13.782 -4.328 -4.354 1.00 94.69 114 MET A N 1
ATOM 927 C CA . MET A 1 114 ? 15.194 -4.709 -4.310 1.00 94.69 114 MET A CA 1
ATOM 928 C C . MET A 1 114 ? 15.997 -3.700 -5.128 1.00 94.69 114 MET A C 1
ATOM 930 O O . MET A 1 114 ? 15.656 -3.460 -6.289 1.00 94.69 114 MET A O 1
ATOM 934 N N . ASP A 1 115 ? 17.054 -3.153 -4.537 1.00 91.88 115 ASP A N 1
ATOM 935 C CA . ASP A 1 115 ? 17.961 -2.184 -5.159 1.00 91.88 115 ASP A CA 1
ATOM 936 C C . ASP A 1 115 ? 19.388 -2.756 -5.234 1.00 91.88 115 ASP A C 1
ATOM 938 O O . ASP A 1 115 ? 20.227 -2.489 -4.376 1.00 91.88 115 ASP A O 1
ATOM 942 N N . HIS A 1 116 ? 19.658 -3.593 -6.249 1.00 84.44 116 HIS A N 1
ATOM 943 C CA . HIS A 1 116 ? 20.946 -4.286 -6.414 1.00 84.44 116 HIS A CA 1
ATOM 944 C C . HIS A 1 116 ? 21.422 -4.268 -7.877 1.00 84.44 116 HIS A C 1
ATOM 946 O O . HIS A 1 116 ? 21.227 -5.214 -8.638 1.00 84.44 116 HIS A O 1
ATOM 952 N N . SER A 1 117 ? 22.031 -3.152 -8.299 1.00 82.19 117 SER A N 1
ATOM 953 C CA . SER A 1 117 ? 22.428 -2.860 -9.701 1.00 82.19 117 SER A CA 1
ATOM 954 C C . SER A 1 117 ? 21.266 -2.770 -10.708 1.00 82.19 117 SER A C 1
ATOM 956 O O . SER A 1 117 ? 21.483 -2.596 -11.907 1.00 82.19 117 SER A O 1
ATOM 958 N N . GLY A 1 118 ? 20.036 -2.859 -10.211 1.00 84.31 118 GLY A N 1
ATOM 959 C CA . GLY A 1 118 ? 18.771 -2.728 -10.914 1.00 84.31 118 GLY A CA 1
ATOM 960 C C . GLY A 1 118 ? 17.639 -2.703 -9.888 1.00 84.31 118 GLY A C 1
ATOM 961 O O . GLY A 1 118 ? 17.824 -3.143 -8.752 1.00 84.31 118 GLY A O 1
ATOM 962 N N . LEU A 1 119 ? 16.484 -2.174 -10.289 1.00 90.12 119 LEU A N 1
ATOM 963 C CA . LEU A 1 119 ? 15.299 -2.109 -9.439 1.00 90.12 119 LEU A CA 1
ATOM 964 C C . LEU A 1 119 ? 14.361 -3.265 -9.773 1.00 90.12 119 LEU A C 1
ATOM 966 O O . LEU A 1 119 ? 13.978 -3.443 -10.929 1.00 90.12 119 LEU A O 1
ATOM 970 N N . ALA A 1 120 ? 13.969 -4.028 -8.757 1.00 92.62 120 ALA A N 1
ATOM 971 C CA . ALA A 1 120 ? 12.947 -5.062 -8.886 1.00 92.62 120 ALA A CA 1
ATOM 972 C C . ALA A 1 120 ? 11.860 -4.875 -7.828 1.00 92.62 120 ALA A C 1
ATOM 974 O O . ALA A 1 120 ? 12.160 -4.597 -6.668 1.00 92.62 120 ALA A O 1
ATOM 975 N N . ILE A 1 121 ? 10.599 -5.056 -8.225 1.00 93.62 121 ILE A N 1
ATOM 976 C CA . ILE A 1 121 ? 9.435 -4.957 -7.339 1.00 93.62 121 ILE A CA 1
ATOM 977 C C . ILE A 1 121 ? 8.696 -6.293 -7.290 1.00 93.62 121 ILE A C 1
ATOM 979 O O . ILE A 1 121 ? 8.537 -6.959 -8.311 1.00 93.62 121 ILE A O 1
ATOM 983 N N . GLN A 1 122 ? 8.212 -6.672 -6.108 1.00 94.88 122 GLN A N 1
ATOM 984 C CA . GLN A 1 122 ? 7.309 -7.812 -5.923 1.00 94.88 122 GLN A CA 1
ATOM 985 C C . GLN A 1 122 ? 6.396 -7.615 -4.713 1.00 94.88 122 GLN A C 1
ATOM 987 O O . GLN A 1 122 ? 6.642 -6.766 -3.857 1.00 94.88 122 GLN A O 1
ATOM 992 N N . THR A 1 123 ? 5.360 -8.447 -4.613 1.00 96.19 123 THR A N 1
ATOM 993 C CA . THR A 1 123 ? 4.396 -8.406 -3.506 1.00 96.19 123 THR A CA 1
ATOM 994 C C . THR A 1 123 ? 4.760 -9.299 -2.319 1.00 96.19 123 THR A C 1
ATOM 996 O O . THR A 1 123 ? 3.954 -9.528 -1.418 1.00 96.19 123 THR A O 1
ATOM 999 N N . THR A 1 124 ? 5.975 -9.838 -2.323 1.00 94.81 124 THR A N 1
ATOM 1000 C CA . THR A 1 124 ? 6.532 -10.696 -1.274 1.00 94.81 124 THR A CA 1
ATOM 1001 C C . THR A 1 124 ? 7.932 -10.223 -0.909 1.00 94.81 124 THR A C 1
ATOM 1003 O O . THR A 1 124 ? 8.607 -9.599 -1.716 1.00 94.81 124 THR A O 1
ATOM 1006 N N . SER A 1 125 ? 8.385 -10.498 0.312 1.00 91.44 125 SER A N 1
ATOM 1007 C CA . SER A 1 125 ? 9.740 -10.133 0.740 1.00 91.44 125 SER A CA 1
ATOM 1008 C C . SER A 1 125 ? 10.805 -10.813 -0.134 1.00 91.44 125 SER A C 1
ATOM 1010 O O . SER A 1 125 ? 10.714 -12.015 -0.390 1.00 91.44 125 SER A O 1
ATOM 1012 N N . PHE A 1 126 ? 11.857 -10.080 -0.519 1.00 93.31 126 PHE A N 1
ATOM 1013 C CA . PHE A 1 126 ? 13.064 -10.675 -1.116 1.00 93.31 126 PHE A CA 1
ATOM 1014 C C . PHE A 1 126 ? 13.914 -11.438 -0.090 1.00 93.31 126 PHE A C 1
ATOM 1016 O O . PHE A 1 126 ? 14.777 -12.223 -0.470 1.00 93.31 126 PHE A O 1
ATOM 1023 N N . ASN A 1 127 ? 13.651 -11.232 1.205 1.00 91.38 127 ASN A N 1
ATOM 1024 C CA . ASN A 1 127 ? 14.426 -11.771 2.325 1.00 91.38 127 ASN A CA 1
ATOM 1025 C C . ASN A 1 127 ? 15.899 -11.334 2.320 1.00 91.38 127 ASN A C 1
ATOM 1027 O O . ASN A 1 127 ? 16.750 -12.030 2.872 1.00 91.38 127 ASN A O 1
ATOM 1031 N N . ASP A 1 128 ? 16.178 -10.164 1.743 1.00 90.62 128 ASP A N 1
ATOM 1032 C CA . ASP A 1 128 ? 17.484 -9.515 1.792 1.00 90.62 128 ASP A CA 1
ATOM 1033 C C . ASP A 1 128 ? 17.448 -8.352 2.798 1.00 90.62 128 ASP A C 1
ATOM 1035 O O . ASP A 1 128 ? 16.728 -7.376 2.578 1.00 90.62 128 ASP A O 1
ATOM 1039 N N . PRO A 1 129 ? 18.180 -8.433 3.919 1.00 88.69 129 PRO A N 1
ATOM 1040 C CA . PRO A 1 129 ? 18.159 -7.397 4.944 1.00 88.69 129 PRO A CA 1
ATOM 1041 C C . PRO A 1 129 ? 18.952 -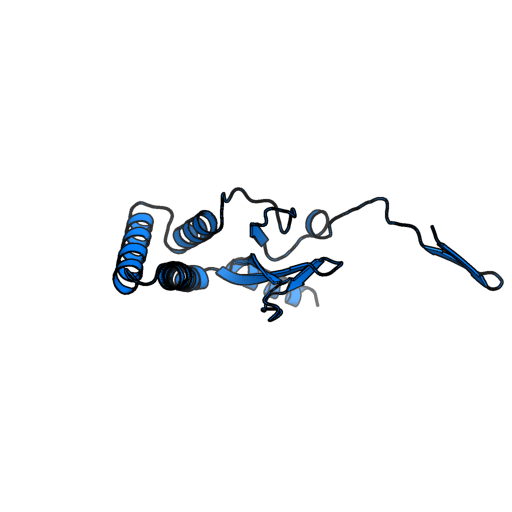6.131 4.580 1.00 88.69 129 PRO A C 1
ATOM 1043 O O . PRO A 1 129 ? 18.900 -5.170 5.348 1.00 88.69 129 PRO A O 1
ATOM 1046 N N . TRP A 1 130 ? 19.707 -6.133 3.480 1.00 87.81 130 TRP A N 1
ATOM 1047 C CA . TRP A 1 130 ? 20.581 -5.025 3.087 1.00 87.81 130 TRP A CA 1
ATOM 1048 C C . TRP A 1 130 ? 19.945 -4.183 1.991 1.00 87.81 130 TRP A C 1
ATOM 1050 O O . TRP A 1 130 ? 19.761 -2.978 2.167 1.00 87.81 130 TRP A O 1
ATOM 1060 N N . ASP A 1 131 ? 19.569 -4.850 0.901 1.00 89.38 131 ASP A N 1
ATOM 1061 C CA . ASP A 1 131 ? 19.209 -4.192 -0.357 1.00 89.38 131 ASP A CA 1
ATOM 1062 C C . ASP A 1 131 ? 17.701 -4.264 -0.649 1.00 89.38 131 ASP A C 1
ATOM 1064 O O . ASP A 1 131 ? 17.247 -3.773 -1.684 1.00 89.38 131 ASP A O 1
ATOM 1068 N N . SER A 1 132 ? 16.904 -4.844 0.265 1.00 92.88 132 SER A N 1
ATOM 1069 C CA . SER A 1 132 ? 15.450 -4.932 0.113 1.00 92.88 132 SER A CA 1
ATOM 1070 C C . SER A 1 132 ? 14.647 -4.347 1.270 1.00 92.88 132 SER A C 1
ATOM 1072 O O . SER A 1 132 ? 15.035 -4.401 2.437 1.00 92.88 132 SER A O 1
ATOM 1074 N N . GLY A 1 133 ? 13.473 -3.813 0.940 1.00 93.06 133 GLY A N 1
ATOM 1075 C CA . GLY A 1 133 ? 12.548 -3.252 1.916 1.00 93.06 133 GLY A CA 1
ATOM 1076 C C . GLY A 1 133 ? 11.150 -3.065 1.347 1.00 93.06 133 GLY A C 1
ATOM 1077 O O . GLY A 1 133 ? 10.961 -3.006 0.132 1.00 93.06 133 GLY A O 1
ATOM 1078 N N . GLN A 1 134 ? 10.154 -2.994 2.231 1.00 95.00 134 GLN A N 1
ATOM 1079 C CA . GLN A 1 134 ? 8.806 -2.610 1.825 1.00 95.00 134 GLN A CA 1
ATOM 1080 C C . GLN A 1 134 ? 8.798 -1.118 1.489 1.00 95.00 134 GLN A C 1
ATOM 1082 O O . GLN A 1 134 ? 9.262 -0.305 2.287 1.00 95.00 134 GLN A O 1
ATOM 1087 N N . VAL A 1 135 ? 8.265 -0.774 0.322 1.00 95.81 135 VAL A N 1
ATOM 1088 C CA . VAL A 1 135 ? 8.198 0.602 -0.185 1.00 95.81 135 VAL A CA 1
ATOM 1089 C C . VAL A 1 135 ? 6.773 1.116 -0.323 1.00 95.81 135 VAL A C 1
ATOM 1091 O O . VAL A 1 135 ? 6.593 2.291 -0.598 1.00 95.81 135 VAL A O 1
ATOM 1094 N N . GLY A 1 136 ? 5.754 0.278 -0.143 1.00 96.81 136 GLY A N 1
ATOM 1095 C CA . GLY A 1 136 ? 4.371 0.712 -0.297 1.00 96.81 136 GLY A CA 1
ATOM 1096 C C . GLY A 1 136 ? 3.382 -0.437 -0.378 1.00 96.81 136 GLY A C 1
ATOM 1097 O O . GLY A 1 136 ? 3.643 -1.528 0.146 1.00 96.81 136 GLY A O 1
ATOM 1098 N N . TRP A 1 137 ? 2.267 -0.184 -1.061 1.00 97.81 137 TRP A N 1
ATOM 1099 C CA . TRP A 1 137 ? 1.209 -1.154 -1.332 1.00 97.81 137 TRP A CA 1
ATOM 1100 C C . TRP A 1 137 ? 0.662 -0.989 -2.744 1.00 97.81 137 TRP A C 1
ATOM 1102 O O . TRP A 1 137 ? 0.558 0.121 -3.258 1.00 97.81 137 TRP A O 1
ATOM 1112 N N . ILE A 1 138 ? 0.259 -2.104 -3.345 1.00 97.12 138 ILE A N 1
ATOM 1113 C CA . ILE A 1 138 ? -0.650 -2.111 -4.486 1.00 97.12 138 ILE A CA 1
ATOM 1114 C C . ILE A 1 138 ? -2.041 -2.472 -3.981 1.00 97.12 138 ILE A C 1
ATOM 1116 O O . ILE A 1 138 ? -2.192 -3.411 -3.191 1.00 97.12 138 ILE A O 1
ATOM 1120 N N . TYR A 1 139 ? -3.052 -1.724 -4.405 1.00 97.06 139 TYR A N 1
ATOM 1121 C CA . TYR A 1 139 ? -4.420 -1.937 -3.961 1.00 97.06 139 TYR A CA 1
ATOM 1122 C C . TYR A 1 139 ? -5.440 -1.758 -5.082 1.00 97.06 139 TYR A C 1
ATOM 1124 O O . TYR A 1 139 ? -5.199 -1.080 -6.075 1.00 97.06 139 TYR A O 1
ATOM 1132 N N . VAL A 1 140 ? -6.593 -2.394 -4.910 1.00 96.44 140 VAL A N 1
ATOM 1133 C CA . VAL A 1 140 ? -7.773 -2.250 -5.771 1.00 96.44 140 VAL A CA 1
ATOM 1134 C C . VAL A 1 140 ? -9.021 -2.436 -4.912 1.00 96.44 140 VAL A C 1
ATOM 1136 O O . VAL A 1 140 ? -8.984 -3.177 -3.921 1.00 96.44 140 VAL A O 1
ATOM 1139 N N . SER A 1 141 ? -10.122 -1.757 -5.236 1.00 96.06 141 SER A N 1
ATOM 1140 C CA . SER A 1 141 ? -11.387 -2.023 -4.548 1.00 96.06 141 SER A CA 1
ATOM 1141 C C . SER A 1 141 ? -11.892 -3.420 -4.930 1.00 96.06 141 SER A C 1
ATOM 1143 O O . SER A 1 141 ? -11.657 -3.913 -6.034 1.00 96.06 141 SER A O 1
ATOM 1145 N N . LYS A 1 142 ? -12.573 -4.109 -4.013 1.00 95.19 142 LYS A N 1
ATOM 1146 C CA . LYS A 1 142 ? -13.165 -5.417 -4.333 1.00 95.19 142 LYS A CA 1
ATOM 1147 C C . LYS A 1 142 ? -14.261 -5.315 -5.390 1.00 95.19 142 LYS A C 1
ATOM 1149 O O . LYS A 1 142 ? -14.478 -6.283 -6.104 1.00 95.19 142 LYS A O 1
ATOM 1154 N N . GLU A 1 143 ? -14.940 -4.176 -5.455 1.00 93.06 143 GLU A N 1
ATOM 1155 C CA . GLU A 1 143 ? -15.966 -3.880 -6.454 1.00 93.06 143 GLU A CA 1
ATOM 1156 C C . GLU A 1 143 ? -15.352 -3.843 -7.855 1.00 93.06 143 GLU A C 1
ATOM 1158 O O . GLU A 1 143 ? -15.668 -4.707 -8.673 1.00 93.06 143 GLU A O 1
ATOM 1163 N N . ASP A 1 144 ? -14.358 -2.976 -8.072 1.00 91.38 144 ASP A N 1
ATOM 1164 C CA . ASP A 1 144 ? -13.631 -2.890 -9.348 1.00 91.38 144 ASP A CA 1
ATOM 1165 C C . ASP A 1 144 ? -12.994 -4.234 -9.711 1.00 91.38 144 ASP A C 1
ATOM 1167 O O . ASP A 1 144 ? -12.933 -4.634 -10.879 1.00 91.38 144 ASP A O 1
ATOM 1171 N N . ALA A 1 145 ? -12.533 -4.970 -8.692 1.00 89.81 145 ALA A N 1
ATOM 1172 C CA . ALA A 1 145 ? -11.917 -6.258 -8.918 1.00 89.81 145 ALA A CA 1
ATOM 1173 C C . ALA A 1 145 ? -12.885 -7.320 -9.441 1.00 89.81 145 ALA A C 1
ATOM 1175 O O . ALA A 1 145 ? -12.482 -8.170 -10.238 1.00 89.81 145 ALA A O 1
ATOM 1176 N N . LEU A 1 146 ? -14.146 -7.273 -9.015 1.00 88.50 146 LEU A N 1
ATOM 1177 C CA . LEU A 1 146 ? -15.197 -8.151 -9.519 1.00 88.50 146 LEU A CA 1
ATOM 1178 C C . LEU A 1 146 ? -15.649 -7.716 -10.917 1.00 88.50 146 LEU A C 1
ATOM 1180 O O . LEU A 1 146 ? -15.762 -8.563 -11.805 1.00 88.50 146 LEU A O 1
ATOM 1184 N N . ASP A 1 147 ? -15.816 -6.417 -11.150 1.00 83.62 147 ASP A N 1
ATOM 1185 C CA . ASP A 1 147 ? -16.242 -5.884 -12.449 1.00 83.62 147 ASP A CA 1
ATOM 1186 C C . ASP A 1 147 ? -15.232 -6.194 -13.562 1.00 83.62 147 ASP A C 1
ATOM 1188 O O . ASP A 1 147 ? -15.598 -6.616 -14.666 1.00 83.62 147 ASP A O 1
ATOM 1192 N N . GLY A 1 148 ? -1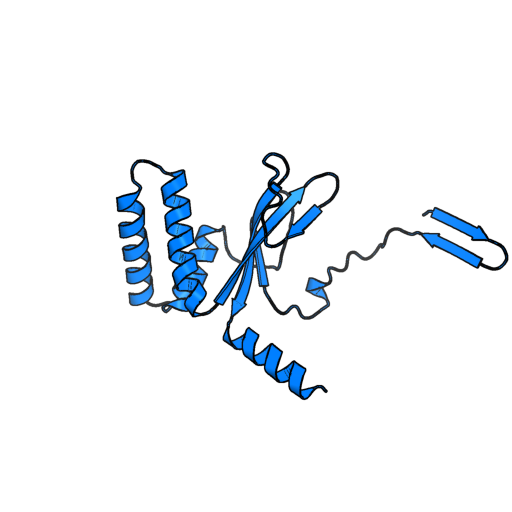3.935 -6.078 -13.264 1.00 69.06 148 GLY A N 1
ATOM 1193 C CA . GLY A 1 148 ? -12.868 -6.448 -14.193 1.00 69.06 148 GLY A CA 1
ATOM 1194 C C . GLY A 1 148 ? -12.846 -7.939 -14.558 1.00 69.06 148 GLY A C 1
ATOM 1195 O O . GLY A 1 148 ? -12.380 -8.296 -15.644 1.00 69.06 148 GLY A O 1
ATOM 1196 N N . VAL A 1 149 ? -13.358 -8.819 -13.690 1.00 62.53 149 VAL A N 1
ATOM 1197 C CA . VAL A 1 149 ? -13.509 -10.256 -13.983 1.00 62.53 149 VAL A CA 1
ATOM 1198 C C . VAL A 1 149 ? -14.700 -10.486 -14.908 1.00 62.53 149 VAL A C 1
ATOM 1200 O O . VAL A 1 149 ? -14.554 -11.157 -15.931 1.00 62.53 149 VAL A O 1
ATOM 1203 N N . VAL A 1 150 ? -15.848 -9.877 -14.604 1.00 61.72 150 VAL A N 1
ATOM 1204 C CA . VAL A 1 150 ? -17.081 -10.026 -15.395 1.00 61.72 150 VAL A CA 1
ATOM 1205 C C . VAL A 1 150 ? -16.881 -9.537 -16.835 1.00 61.72 150 VAL A C 1
ATOM 1207 O O . VAL A 1 150 ? -17.252 -10.228 -17.786 1.00 61.72 150 VAL A O 1
ATOM 1210 N N . ASN A 1 151 ? -16.212 -8.396 -17.021 1.00 57.94 151 ASN A N 1
ATOM 1211 C CA . ASN A 1 151 ? -15.958 -7.836 -18.352 1.00 57.94 151 ASN A CA 1
ATOM 1212 C C . ASN A 1 151 ? -14.969 -8.670 -19.190 1.00 57.94 151 ASN A C 1
ATOM 1214 O O . ASN A 1 151 ? -15.057 -8.675 -20.418 1.00 57.94 151 ASN A O 1
ATOM 1218 N N . LYS A 1 152 ? -14.059 -9.424 -18.556 1.00 55.78 152 LYS A N 1
ATOM 1219 C CA . LYS A 1 152 ? -13.144 -10.342 -19.261 1.00 55.78 152 LYS A CA 1
ATOM 1220 C C . LYS A 1 152 ? -13.811 -11.655 -19.669 1.00 55.78 152 LYS A C 1
ATOM 1222 O O . LYS A 1 152 ? -13.407 -12.246 -20.668 1.00 55.78 152 LYS A O 1
ATOM 1227 N N . GLU A 1 153 ? -14.828 -12.114 -18.939 1.00 51.56 153 GLU A N 1
ATOM 1228 C CA . GLU A 1 153 ? -15.591 -13.314 -19.311 1.00 51.56 153 GLU A CA 1
ATOM 1229 C C . GLU A 1 153 ? -16.592 -13.058 -20.449 1.00 51.56 153 GLU A C 1
ATOM 1231 O O . GLU A 1 153 ? -16.840 -13.962 -21.244 1.00 51.56 153 GLU A O 1
ATOM 1236 N N . GLY A 1 154 ? -17.099 -11.828 -20.589 1.00 45.03 154 GLY A N 1
ATOM 1237 C CA . GLY A 1 154 ? -17.958 -11.414 -21.709 1.00 45.03 154 GLY A CA 1
ATOM 1238 C C . GLY A 1 154 ? -17.228 -11.140 -23.033 1.00 45.03 154 GLY A C 1
ATOM 1239 O O . GLY A 1 154 ? -17.882 -10.938 -24.052 1.00 45.03 154 GLY A O 1
ATOM 1240 N N . ALA A 1 155 ? -15.891 -11.138 -23.031 1.00 49.06 155 ALA A N 1
ATOM 1241 C CA . ALA A 1 155 ? -15.042 -10.893 -24.202 1.00 49.06 155 ALA A CA 1
ATOM 1242 C C . ALA A 1 155 ? -14.456 -12.185 -24.820 1.00 49.06 155 ALA A C 1
ATOM 1244 O O . ALA A 1 155 ? -13.415 -12.134 -25.481 1.00 49.06 155 ALA A O 1
ATOM 1245 N N . LYS A 1 156 ? -15.095 -13.339 -24.585 1.00 40.88 156 LYS A N 1
ATOM 1246 C CA . LYS A 1 156 ? -14.787 -14.619 -25.246 1.00 40.88 156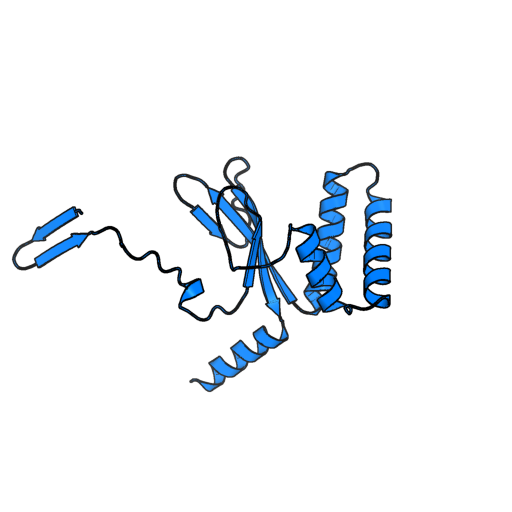 LYS A CA 1
ATOM 1247 C C . LYS A 1 156 ? -15.736 -14.921 -26.396 1.00 40.88 156 LYS A C 1
ATOM 1249 O O . LYS A 1 156 ? -16.955 -14.714 -26.223 1.00 40.88 156 LYS A O 1
#